Protein AF-A0A8T4HLU0-F1 (afdb_monomer_lite)

Foldseek 3Di:
DDDPPPPDDQAAEEEEPLQPDCLRVVVVVVVCVVVPHDPRSYYYDPHPVRNLVCVVVDVHHYDDDPVSCVVSVHDDDDDPVDPDRDRDDQFDDPDPCVSVVCCVPCVVVVCVVVVNPPPPDDPPPPPPDDD

Secondary structure (DSSP, 8-state):
---TT--SPPPPEEEPGGG-SHHHHHHHHHHHHHTT--GGGEEE-SSHHHHHHHHHHSS-EE---HHHHHHTT------TT-TT---------SSTTHHHHHHHHHHHHHHHHTTTTS-------------

Radius of gyration: 17.87 Å; chains: 1; bounding box: 39×43×54 Å

Sequence (131 aa):
RPRRTDQGPPRRVWLQPEDDVPHIRDRVTRLRDAVGLRPAQLSVATSLTQAAAEEYSSADLLLCSPLQAREVTLHWRPLGEIESLERTFGLLAAEEGDAERLGTRLGDDLAHCLGAGGEAGTARTAETENV

Structure (mmCIF, N/CA/C/O backbone):
data_AF-A0A8T4HLU0-F1
#
_entry.id   AF-A0A8T4HLU0-F1
#
loop_
_atom_site.group_PDB
_atom_site.id
_atom_site.type_symbol
_atom_site.label_atom_id
_atom_site.label_alt_id
_atom_site.label_comp_id
_atom_site.label_asym_id
_atom_site.label_entity_id
_atom_site.label_seq_id
_atom_site.pdbx_PDB_ins_code
_atom_site.Cartn_x
_atom_site.Cartn_y
_atom_site.Cartn_z
_atom_site.occupancy
_atom_site.B_iso_or_equiv
_atom_site.auth_seq_id
_atom_site.auth_comp_id
_atom_site.auth_asym_id
_atom_site.auth_atom_id
_atom_site.pdbx_PDB_model_num
ATOM 1 N N . ARG A 1 1 ? 4.247 -10.307 -18.893 1.00 51.12 1 ARG A N 1
ATOM 2 C CA . ARG A 1 1 ? 5.448 -10.538 -18.053 1.00 51.12 1 ARG A CA 1
ATOM 3 C C . ARG A 1 1 ? 6.545 -9.603 -18.537 1.00 51.12 1 ARG A C 1
ATOM 5 O O . ARG A 1 1 ? 6.804 -9.645 -19.737 1.00 51.12 1 ARG A O 1
ATOM 12 N N . PRO A 1 2 ? 7.186 -8.822 -17.656 1.00 49.88 2 PRO A N 1
ATOM 13 C CA . PRO A 1 2 ? 8.497 -8.256 -17.950 1.00 49.88 2 PRO A CA 1
ATOM 14 C C . PRO A 1 2 ? 9.427 -9.408 -18.342 1.00 49.88 2 PRO A C 1
ATOM 16 O O . PRO A 1 2 ? 9.422 -10.459 -17.694 1.00 49.88 2 PRO A O 1
ATOM 19 N N . ARG A 1 3 ? 10.154 -9.264 -19.446 1.00 53.38 3 ARG A N 1
ATOM 20 C CA . ARG A 1 3 ? 11.166 -10.239 -19.859 1.00 53.38 3 ARG A CA 1
ATOM 21 C C . ARG A 1 3 ? 12.530 -9.682 -19.488 1.00 53.38 3 ARG A C 1
ATOM 23 O O . ARG A 1 3 ? 12.739 -8.479 -19.525 1.00 53.38 3 ARG A O 1
ATOM 30 N N . ARG A 1 4 ? 13.496 -10.557 -19.212 1.00 56.47 4 ARG A N 1
ATOM 31 C CA . ARG A 1 4 ? 14.905 -10.159 -19.038 1.00 56.47 4 ARG A CA 1
ATOM 32 C C . ARG A 1 4 ? 15.454 -9.371 -20.246 1.00 56.47 4 ARG A C 1
ATOM 34 O O . ARG A 1 4 ? 16.459 -8.689 -20.122 1.00 56.47 4 ARG A O 1
ATOM 41 N N . THR A 1 5 ? 14.791 -9.480 -21.400 1.00 51.69 5 THR A N 1
ATOM 42 C CA . THR A 1 5 ? 15.116 -8.806 -22.662 1.00 51.69 5 THR A CA 1
ATOM 43 C C . THR A 1 5 ? 14.293 -7.539 -22.921 1.00 51.69 5 THR A C 1
ATOM 45 O O . THR A 1 5 ? 14.348 -7.023 -24.033 1.00 51.69 5 THR A O 1
ATOM 48 N N . ASP A 1 6 ? 13.471 -7.080 -21.972 1.00 62.56 6 ASP A N 1
ATOM 49 C CA . ASP A 1 6 ? 12.678 -5.857 -22.137 1.00 62.56 6 ASP A CA 1
ATOM 50 C C . ASP A 1 6 ? 13.648 -4.659 -22.093 1.00 62.56 6 ASP A C 1
ATOM 52 O O . ASP A 1 6 ? 14.238 -4.371 -21.056 1.00 62.56 6 ASP A O 1
ATOM 56 N N . GLN A 1 7 ? 13.875 -4.014 -23.243 1.00 60.31 7 GLN A N 1
ATOM 57 C CA . GLN A 1 7 ? 14.863 -2.931 -23.430 1.00 60.31 7 GLN A CA 1
ATOM 58 C C . GLN A 1 7 ? 14.357 -1.560 -22.934 1.00 60.31 7 GLN A C 1
ATOM 60 O O . GLN A 1 7 ? 14.977 -0.529 -23.192 1.00 60.31 7 GLN A O 1
ATOM 65 N N . GLY A 1 8 ? 13.198 -1.532 -22.273 1.00 65.88 8 GLY A N 1
ATOM 66 C CA . GLY A 1 8 ? 12.604 -0.314 -21.734 1.00 65.88 8 GLY A CA 1
ATOM 67 C C . GLY A 1 8 ? 13.313 0.181 -20.470 1.00 65.88 8 GLY A C 1
ATOM 68 O O . GLY A 1 8 ? 14.058 -0.571 -19.831 1.00 65.88 8 GLY A O 1
ATOM 69 N N . PRO A 1 9 ? 13.075 1.444 -20.071 1.00 69.00 9 PRO A N 1
ATOM 70 C CA . PRO A 1 9 ? 13.517 1.923 -18.773 1.00 69.00 9 PRO A CA 1
ATOM 71 C C . PRO A 1 9 ? 12.989 1.000 -17.660 1.00 69.00 9 PRO A C 1
ATOM 73 O O . PRO A 1 9 ? 11.917 0.403 -17.794 1.00 69.00 9 PRO A O 1
ATOM 76 N N . PRO A 1 10 ? 13.744 0.845 -16.562 1.00 80.44 10 PRO A N 1
ATOM 77 C CA . PRO A 1 10 ? 13.302 0.042 -15.431 1.00 80.44 10 PRO A CA 1
ATOM 78 C C . PRO A 1 10 ? 11.936 0.491 -14.928 1.00 80.44 10 PRO A C 1
ATOM 80 O O . PRO A 1 10 ? 11.779 1.637 -14.518 1.00 80.44 10 PRO A O 1
ATOM 83 N N . ARG A 1 11 ? 10.990 -0.445 -14.884 1.00 87.88 11 ARG A N 1
ATOM 84 C CA . ARG A 1 11 ? 9.686 -0.222 -14.261 1.00 87.88 11 ARG A CA 1
ATOM 85 C C . ARG A 1 11 ? 9.882 0.035 -12.770 1.00 87.88 11 ARG A C 1
ATOM 87 O O . ARG A 1 11 ? 10.654 -0.683 -12.113 1.00 87.88 11 ARG A O 1
ATOM 94 N N . ARG A 1 12 ? 9.199 1.047 -12.254 1.00 93.00 12 ARG A N 1
ATOM 95 C CA . ARG A 1 12 ? 9.104 1.341 -10.827 1.00 93.00 12 ARG A CA 1
ATOM 96 C C . ARG A 1 12 ? 7.870 0.664 -10.242 1.00 93.00 12 ARG A C 1
ATOM 98 O O . ARG A 1 12 ? 6.876 0.444 -10.924 1.00 93.00 12 ARG A O 1
ATOM 105 N N . VAL A 1 13 ? 7.962 0.314 -8.968 1.00 94.44 13 VAL A N 1
ATOM 106 C CA . VAL A 1 13 ? 6.853 -0.135 -8.137 1.00 94.44 13 VAL A CA 1
ATOM 107 C C . VAL A 1 13 ? 6.523 0.992 -7.166 1.00 94.44 13 VAL A C 1
ATOM 109 O O . VAL A 1 13 ? 7.371 1.412 -6.373 1.00 94.44 13 VAL A O 1
ATOM 112 N N . TRP A 1 14 ? 5.295 1.485 -7.247 1.00 96.38 14 TRP A N 1
ATOM 113 C CA . TRP A 1 14 ? 4.751 2.508 -6.374 1.00 96.38 14 TRP A CA 1
ATOM 114 C C . TRP A 1 14 ? 4.110 1.871 -5.142 1.00 96.38 14 TRP A C 1
ATOM 116 O O . TRP A 1 14 ? 3.263 0.985 -5.262 1.00 96.38 14 TRP A O 1
ATOM 126 N N . LEU A 1 15 ? 4.518 2.331 -3.963 1.00 95.75 15 LEU A N 1
ATOM 127 C CA . LEU A 1 15 ? 3.798 2.140 -2.708 1.00 95.75 15 LEU A CA 1
ATOM 128 C C . LEU A 1 15 ? 2.835 3.308 -2.522 1.00 95.75 15 LEU A C 1
ATOM 130 O O . LEU A 1 15 ? 3.157 4.447 -2.869 1.00 95.75 15 LEU A O 1
ATOM 134 N N . GLN A 1 16 ? 1.677 3.029 -1.942 1.00 93.50 16 GLN A N 1
ATOM 135 C CA . GLN A 1 16 ? 0.751 4.073 -1.523 1.00 93.50 16 GLN A CA 1
ATOM 136 C C . GLN A 1 16 ? 1.250 4.723 -0.221 1.00 93.50 16 GLN A C 1
ATOM 138 O O . GLN A 1 16 ? 2.005 4.080 0.516 1.00 93.50 16 GLN A O 1
ATOM 143 N N . PRO A 1 17 ? 0.832 5.960 0.103 1.00 93.19 17 PRO A N 1
ATOM 144 C CA . PRO A 1 17 ? 1.103 6.551 1.415 1.00 93.19 17 PRO A CA 1
ATOM 145 C C . PRO A 1 17 ? 0.689 5.639 2.578 1.00 93.19 17 PRO A C 1
ATOM 147 O O . PRO A 1 17 ? 1.398 5.534 3.573 1.00 93.19 17 PRO A O 1
ATOM 150 N N . GLU A 1 18 ? -0.429 4.929 2.435 1.00 90.94 18 GLU A N 1
ATOM 151 C CA . GLU A 1 18 ? -0.967 3.993 3.425 1.00 90.94 18 GLU A CA 1
ATOM 152 C C . GLU A 1 18 ? -0.050 2.776 3.650 1.00 90.94 18 GLU A C 1
ATOM 154 O O . GLU A 1 18 ? -0.080 2.163 4.716 1.00 90.94 18 GLU A O 1
ATOM 159 N N . ASP A 1 19 ? 0.784 2.435 2.662 1.00 93.06 19 ASP A N 1
ATOM 160 C CA . ASP A 1 19 ? 1.781 1.362 2.737 1.00 93.06 19 ASP A CA 1
ATOM 161 C C . ASP A 1 19 ? 3.129 1.832 3.300 1.00 93.06 19 ASP A C 1
ATOM 163 O O . ASP A 1 19 ? 4.024 1.008 3.514 1.00 93.06 19 ASP A O 1
ATOM 167 N N . ASP A 1 20 ? 3.300 3.132 3.564 1.00 94.06 20 ASP A N 1
ATOM 168 C CA . ASP A 1 20 ? 4.529 3.715 4.117 1.00 94.06 20 ASP A CA 1
ATOM 169 C C . ASP A 1 20 ? 4.659 3.476 5.634 1.00 94.06 20 ASP A C 1
ATOM 171 O O . ASP A 1 20 ? 5.050 4.332 6.429 1.00 94.06 20 ASP A O 1
ATOM 175 N N . VAL A 1 21 ? 4.324 2.258 6.047 1.00 93.94 21 VAL A N 1
ATOM 176 C CA . VAL A 1 21 ? 4.402 1.760 7.416 1.00 93.94 21 VAL A CA 1
ATOM 177 C C . VAL A 1 21 ? 5.453 0.652 7.495 1.00 93.94 21 VAL A C 1
ATOM 179 O O . VAL A 1 21 ? 5.559 -0.155 6.567 1.00 93.94 21 VAL A O 1
ATOM 182 N N . PRO A 1 22 ? 6.227 0.548 8.594 1.00 93.38 22 PRO A N 1
ATOM 183 C CA . PRO A 1 22 ? 7.382 -0.355 8.659 1.00 93.38 22 PRO A CA 1
ATOM 184 C C . PRO A 1 22 ? 7.072 -1.813 8.290 1.00 93.38 22 PRO A C 1
ATOM 186 O O . PRO A 1 22 ? 7.802 -2.436 7.522 1.00 93.38 22 PRO A O 1
ATOM 189 N N . HIS A 1 23 ? 5.947 -2.355 8.767 1.00 90.50 23 HIS A N 1
ATOM 190 C CA . HIS A 1 23 ? 5.589 -3.755 8.525 1.00 90.50 23 HIS A CA 1
ATOM 191 C C . HIS A 1 23 ? 5.312 -4.078 7.046 1.00 90.50 23 HIS A C 1
ATOM 193 O O . HIS A 1 23 ? 5.504 -5.225 6.649 1.00 90.50 23 HIS A O 1
ATOM 199 N N . ILE A 1 24 ? 4.920 -3.096 6.226 1.00 93.44 24 ILE A N 1
ATOM 200 C CA . ILE A 1 24 ? 4.761 -3.250 4.773 1.00 93.44 24 ILE A CA 1
ATOM 201 C C . ILE A 1 24 ? 6.044 -2.832 4.063 1.00 93.44 24 ILE A C 1
ATOM 203 O O . ILE A 1 24 ? 6.684 -3.648 3.390 1.00 93.44 24 ILE A O 1
ATOM 207 N N . ARG A 1 25 ? 6.454 -1.572 4.251 1.00 94.81 25 ARG A N 1
ATOM 208 C CA . ARG A 1 25 ? 7.584 -0.955 3.556 1.00 94.81 25 ARG A CA 1
ATOM 209 C C . ARG A 1 25 ? 8.854 -1.775 3.685 1.00 94.81 25 ARG A C 1
ATOM 211 O O . ARG A 1 25 ? 9.529 -2.000 2.682 1.00 94.81 25 ARG A O 1
ATOM 218 N N . ASP A 1 26 ? 9.181 -2.258 4.879 1.00 94.88 26 ASP A N 1
ATOM 219 C CA . ASP A 1 26 ? 10.452 -2.946 5.109 1.00 94.88 26 ASP A CA 1
ATOM 220 C C . ASP A 1 26 ? 10.434 -4.359 4.512 1.00 94.88 26 ASP A C 1
ATOM 222 O O . ASP A 1 26 ? 11.465 -4.872 4.076 1.00 94.88 26 ASP A O 1
ATOM 226 N N . ARG A 1 27 ? 9.265 -5.007 4.436 1.00 94.69 27 ARG A N 1
ATOM 227 C CA . ARG A 1 27 ? 9.113 -6.296 3.739 1.00 94.69 27 ARG A CA 1
ATOM 228 C C . ARG A 1 27 ? 9.293 -6.125 2.237 1.00 94.69 27 ARG A C 1
ATOM 230 O O . ARG A 1 27 ? 10.047 -6.877 1.627 1.00 94.69 27 ARG A O 1
ATOM 237 N N . VAL A 1 28 ? 8.657 -5.113 1.658 1.00 94.75 28 VAL A N 1
ATOM 238 C CA . VAL A 1 28 ? 8.734 -4.836 0.219 1.00 94.75 28 VAL A CA 1
ATOM 239 C C . VAL A 1 28 ? 10.133 -4.343 -0.177 1.00 94.75 28 VAL A C 1
ATOM 241 O O . VAL A 1 28 ? 10.673 -4.760 -1.199 1.00 94.75 28 VAL A O 1
ATOM 244 N N . THR A 1 29 ? 10.771 -3.536 0.672 1.00 95.62 29 THR A N 1
ATOM 245 C CA . THR A 1 29 ? 12.172 -3.100 0.533 1.00 95.62 29 THR A CA 1
ATOM 246 C C . THR A 1 29 ? 13.124 -4.295 0.550 1.00 95.62 29 THR A C 1
ATOM 248 O O . THR A 1 29 ? 13.966 -4.417 -0.337 1.00 95.62 29 THR A O 1
ATOM 251 N N . ARG A 1 30 ? 12.957 -5.224 1.502 1.00 94.81 30 ARG A N 1
ATOM 252 C CA . ARG A 1 30 ? 13.759 -6.455 1.549 1.00 94.81 30 ARG A CA 1
ATOM 253 C C . ARG A 1 30 ? 13.548 -7.331 0.320 1.00 94.81 30 ARG A C 1
ATOM 255 O O . ARG A 1 30 ? 14.523 -7.866 -0.200 1.00 94.81 30 ARG A O 1
ATOM 262 N N . LEU A 1 31 ? 12.311 -7.460 -0.166 1.00 94.06 31 LEU A N 1
ATOM 263 C CA . LEU A 1 31 ? 12.041 -8.203 -1.395 1.00 94.06 31 LEU A CA 1
ATOM 264 C C . LEU A 1 31 ? 12.745 -7.558 -2.593 1.00 94.06 31 LEU A C 1
ATOM 266 O O . LEU A 1 31 ? 13.427 -8.261 -3.332 1.00 94.06 31 LEU A O 1
ATOM 270 N N . ARG A 1 32 ? 12.619 -6.233 -2.763 1.00 94.00 32 ARG A N 1
ATOM 271 C CA . ARG A 1 32 ? 13.313 -5.467 -3.812 1.00 94.00 32 ARG A CA 1
ATOM 272 C C . ARG A 1 32 ? 14.807 -5.792 -3.832 1.00 94.00 32 ARG A C 1
ATOM 274 O O . ARG A 1 32 ? 15.346 -6.076 -4.901 1.00 94.00 32 ARG A O 1
ATOM 281 N N . ASP A 1 33 ? 15.448 -5.766 -2.667 1.00 94.94 33 ASP A N 1
ATOM 282 C CA . ASP A 1 33 ? 16.880 -6.049 -2.544 1.00 94.94 33 ASP A CA 1
ATOM 283 C C . ASP A 1 33 ? 17.196 -7.512 -2.885 1.00 94.94 33 ASP A C 1
ATOM 285 O O . ASP A 1 33 ? 18.131 -7.781 -3.638 1.00 94.94 33 ASP A O 1
ATOM 289 N N . ALA A 1 34 ? 16.375 -8.455 -2.412 1.00 93.25 34 ALA A N 1
ATOM 290 C CA . ALA A 1 34 ? 16.541 -9.883 -2.678 1.00 93.25 34 ALA A CA 1
ATOM 291 C C . ALA A 1 34 ? 16.404 -10.246 -4.169 1.00 93.25 34 ALA A C 1
ATOM 293 O O . ALA A 1 34 ? 17.082 -11.158 -4.640 1.00 93.25 34 ALA A O 1
ATOM 294 N N . VAL A 1 35 ? 15.565 -9.527 -4.925 1.00 90.50 35 VAL A N 1
ATOM 295 C CA . VAL A 1 35 ? 15.392 -9.736 -6.374 1.00 90.50 35 VAL A CA 1
ATOM 296 C C . VAL A 1 35 ? 16.323 -8.870 -7.238 1.00 90.50 35 VAL A C 1
ATOM 298 O O . VAL A 1 35 ? 16.237 -8.912 -8.466 1.00 90.50 35 VAL A O 1
ATOM 301 N N . GLY A 1 36 ? 17.220 -8.088 -6.625 1.00 90.69 36 GLY A N 1
ATOM 302 C CA . GLY A 1 36 ? 18.219 -7.275 -7.328 1.00 90.69 36 GLY A CA 1
ATOM 303 C C . GLY A 1 36 ? 17.664 -6.029 -8.028 1.00 90.69 36 GLY A C 1
ATOM 304 O O . GLY A 1 36 ? 18.274 -5.533 -8.978 1.00 90.69 36 GLY A O 1
ATOM 305 N N . LEU A 1 37 ? 16.509 -5.516 -7.592 1.00 90.75 37 LEU A N 1
ATOM 306 C CA . LEU A 1 37 ? 15.960 -4.257 -8.096 1.00 90.75 37 LEU A CA 1
ATOM 307 C C . LEU A 1 37 ? 16.719 -3.058 -7.509 1.00 90.75 37 LEU A C 1
ATOM 309 O O . LEU A 1 37 ? 17.177 -3.080 -6.369 1.00 90.75 37 LEU A O 1
ATOM 313 N N . ARG A 1 38 ? 16.832 -1.967 -8.278 1.00 92.25 38 ARG A N 1
ATOM 314 C CA . ARG A 1 38 ? 17.484 -0.738 -7.793 1.00 92.25 38 ARG A CA 1
ATOM 315 C C . ARG A 1 38 ? 16.626 -0.033 -6.737 1.00 92.25 38 ARG A C 1
ATOM 317 O O . ARG A 1 38 ? 15.404 -0.034 -6.879 1.00 92.25 38 ARG A O 1
ATOM 324 N N . PRO A 1 39 ? 17.228 0.702 -5.780 1.00 91.94 39 PRO A N 1
ATOM 325 C CA . PRO A 1 39 ? 16.476 1.500 -4.808 1.00 91.94 39 PRO A CA 1
ATOM 326 C C . PRO A 1 39 ? 15.433 2.426 -5.452 1.00 91.94 39 PRO A C 1
ATOM 328 O O . PRO A 1 39 ? 14.292 2.454 -5.014 1.00 91.94 39 PRO A O 1
ATOM 331 N N . ALA A 1 40 ? 15.781 3.095 -6.560 1.00 91.19 40 ALA A N 1
ATOM 332 C CA . ALA A 1 40 ? 14.888 4.007 -7.288 1.00 91.19 40 ALA A CA 1
ATOM 333 C C . ALA A 1 40 ? 13.704 3.328 -8.015 1.00 91.19 40 ALA A C 1
ATOM 335 O O . ALA A 1 40 ? 12.839 4.023 -8.552 1.00 91.19 40 ALA A O 1
ATOM 336 N N . GLN A 1 41 ? 13.676 1.990 -8.071 1.00 93.38 41 GLN A N 1
ATOM 337 C CA . GLN A 1 41 ? 12.560 1.208 -8.617 1.00 93.38 41 GLN A CA 1
ATOM 338 C C . GLN A 1 41 ? 11.499 0.886 -7.566 1.00 93.38 41 GLN A C 1
ATOM 340 O O . GLN A 1 41 ? 10.509 0.247 -7.898 1.00 93.38 41 GLN A O 1
ATOM 345 N N . LEU A 1 42 ? 11.685 1.326 -6.323 1.00 95.81 42 LEU A N 1
ATOM 346 C CA . LEU A 1 42 ? 10.663 1.290 -5.291 1.00 95.81 42 LEU A CA 1
ATOM 347 C C . LEU A 1 42 ? 10.474 2.705 -4.758 1.00 95.81 42 LEU A C 1
ATOM 349 O O . LEU A 1 42 ? 11.442 3.343 -4.346 1.00 95.81 42 LEU A O 1
ATOM 353 N N . SER A 1 43 ? 9.261 3.239 -4.809 1.00 95.88 43 SER A N 1
ATOM 354 C CA . SER A 1 43 ? 9.011 4.618 -4.379 1.00 95.88 43 SER A CA 1
ATOM 355 C C . SER A 1 43 ? 7.638 4.757 -3.754 1.00 95.88 43 SER A C 1
ATOM 357 O O . 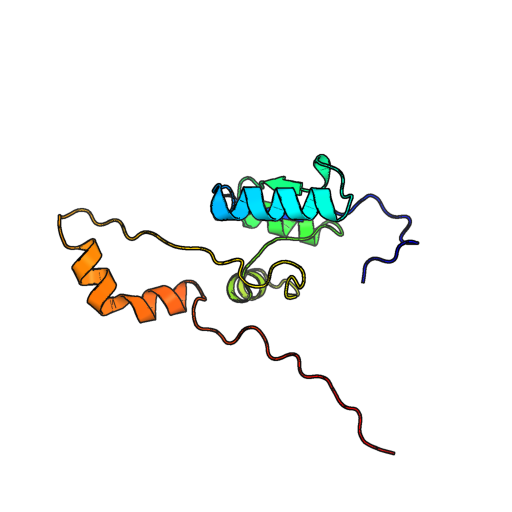SER A 1 43 ? 6.699 4.085 -4.161 1.00 95.88 43 SER A O 1
ATOM 359 N N . VAL A 1 44 ? 7.532 5.642 -2.770 1.00 97.00 44 VAL A N 1
ATOM 360 C CA . VAL A 1 44 ? 6.261 5.993 -2.139 1.00 97.00 44 VAL A CA 1
ATOM 361 C C . VAL A 1 44 ? 5.648 7.141 -2.935 1.00 97.00 44 VAL A C 1
ATOM 363 O O . VAL A 1 44 ? 6.307 8.154 -3.177 1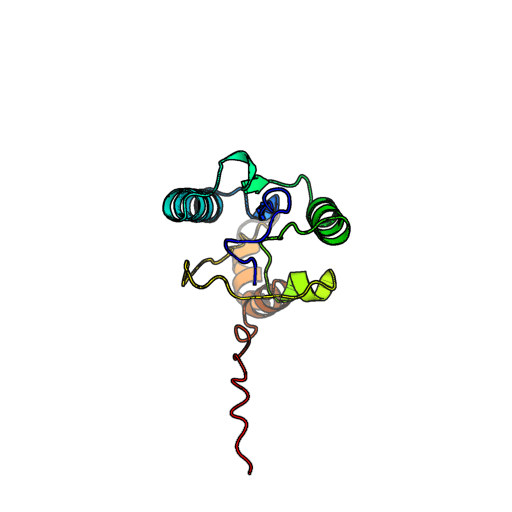.00 97.00 44 VAL A O 1
ATOM 366 N N . ALA A 1 45 ? 4.415 6.961 -3.395 1.00 96.00 45 ALA A N 1
ATOM 367 C CA . ALA A 1 45 ? 3.641 8.022 -4.021 1.00 96.00 45 ALA A CA 1
ATOM 368 C C . ALA A 1 45 ? 3.062 8.961 -2.955 1.00 96.00 45 ALA A C 1
ATOM 370 O O . ALA A 1 45 ? 2.879 8.572 -1.808 1.00 96.00 45 ALA A O 1
ATOM 371 N N . THR A 1 46 ? 2.720 10.192 -3.332 1.00 96.00 46 THR A N 1
ATOM 372 C CA . THR A 1 46 ? 2.062 11.150 -2.421 1.00 96.00 46 THR A CA 1
ATOM 373 C C . THR A 1 46 ? 0.569 10.875 -2.243 1.00 96.00 46 THR A C 1
ATOM 375 O O . THR A 1 46 ? -0.041 11.356 -1.293 1.00 96.00 46 THR A O 1
ATOM 378 N N . SER A 1 47 ? -0.029 10.109 -3.157 1.00 94.38 47 SER A N 1
ATOM 379 C CA . SER A 1 47 ? -1.420 9.657 -3.101 1.00 94.38 47 SER A CA 1
ATOM 380 C C . SER A 1 47 ? -1.629 8.439 -4.000 1.00 94.38 47 SER A C 1
ATOM 382 O O . SER A 1 47 ? -0.867 8.223 -4.949 1.00 94.38 47 SER A O 1
ATOM 384 N N . LEU A 1 48 ? -2.706 7.688 -3.754 1.00 91.81 48 LEU A N 1
ATOM 385 C CA . LEU A 1 48 ? -3.168 6.635 -4.662 1.00 91.81 48 LEU A CA 1
ATOM 386 C C . LEU A 1 48 ? -3.406 7.174 -6.083 1.00 91.81 48 LEU A C 1
ATOM 388 O O . LEU A 1 48 ? -2.971 6.560 -7.053 1.00 91.81 48 LEU A O 1
ATOM 392 N N . THR A 1 49 ? -4.032 8.347 -6.212 1.00 93.38 49 THR A N 1
ATOM 393 C CA . THR A 1 49 ? -4.309 8.974 -7.514 1.00 93.38 49 THR A CA 1
ATOM 394 C C . THR A 1 49 ? -3.032 9.267 -8.293 1.00 93.38 49 THR A C 1
ATOM 396 O O . THR A 1 49 ? -2.973 8.984 -9.487 1.00 93.38 49 THR A O 1
ATOM 399 N N . GLN A 1 50 ? -1.994 9.793 -7.630 1.00 93.88 50 GLN A N 1
ATOM 400 C CA . GLN A 1 50 ? -0.700 9.998 -8.281 1.00 93.88 50 GLN A CA 1
ATOM 401 C C . GLN A 1 50 ? -0.121 8.659 -8.754 1.00 93.88 50 GLN A C 1
ATOM 403 O O . GLN A 1 50 ? 0.288 8.550 -9.904 1.00 93.88 50 GLN A O 1
ATOM 408 N N . ALA A 1 51 ? -0.111 7.639 -7.893 1.00 93.06 51 ALA A N 1
ATOM 409 C CA . ALA A 1 51 ? 0.456 6.339 -8.239 1.00 93.06 51 ALA A CA 1
ATOM 410 C C . ALA A 1 51 ? -0.266 5.679 -9.427 1.00 93.06 51 ALA A C 1
ATOM 412 O O . ALA A 1 51 ? 0.376 5.118 -10.311 1.00 93.06 51 ALA A O 1
ATOM 413 N N . ALA A 1 52 ? -1.598 5.783 -9.469 1.00 93.12 52 ALA A N 1
ATOM 414 C CA . ALA A 1 52 ? -2.401 5.294 -10.583 1.00 93.12 52 ALA A CA 1
ATOM 415 C C . ALA A 1 52 ? -2.110 6.072 -11.878 1.00 93.12 52 ALA A C 1
ATOM 417 O O . ALA A 1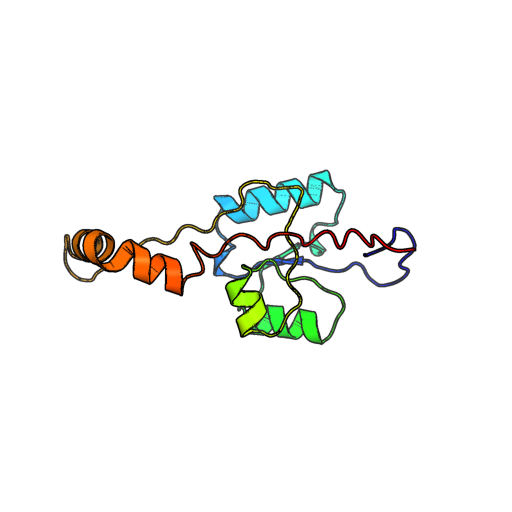 52 ? -1.965 5.464 -12.931 1.00 93.12 52 ALA A O 1
ATOM 418 N N . ALA A 1 53 ? -1.969 7.400 -11.819 1.00 92.88 53 ALA A N 1
ATOM 419 C CA . ALA A 1 53 ? -1.626 8.209 -12.991 1.00 92.88 53 ALA A CA 1
ATOM 420 C C . ALA A 1 53 ? -0.239 7.863 -13.572 1.00 92.88 53 ALA A C 1
ATOM 422 O O . ALA A 1 53 ? -0.068 7.837 -14.794 1.00 92.88 53 ALA A O 1
ATOM 423 N N . GLU A 1 54 ? 0.743 7.572 -12.715 1.00 91.69 54 GLU A N 1
ATOM 424 C CA . GLU A 1 54 ? 2.070 7.101 -13.136 1.00 91.69 54 GLU A CA 1
ATOM 425 C C . GLU A 1 54 ? 1.986 5.719 -13.803 1.00 91.69 54 GLU A C 1
ATOM 427 O O . GLU A 1 54 ? 2.622 5.507 -14.832 1.00 91.69 54 GLU A O 1
ATOM 432 N N . GLU A 1 55 ? 1.162 4.797 -13.292 1.00 91.00 55 GLU A N 1
ATOM 433 C CA . GLU A 1 55 ? 0.901 3.501 -13.945 1.00 91.00 55 GLU A CA 1
ATOM 434 C C . GLU A 1 55 ? 0.288 3.703 -15.337 1.00 91.00 55 GLU A C 1
ATOM 436 O O . GLU A 1 55 ? 0.827 3.203 -16.320 1.00 91.00 55 GLU A O 1
ATOM 441 N N . TYR A 1 56 ? -0.748 4.539 -15.440 1.00 91.06 56 TYR A N 1
ATOM 442 C CA . TYR A 1 56 ? -1.453 4.788 -16.697 1.00 91.06 56 TYR A CA 1
ATOM 443 C C . TYR A 1 56 ? -0.598 5.438 -17.783 1.00 91.06 56 TYR A C 1
ATOM 445 O O . TYR A 1 56 ? -0.833 5.235 -18.975 1.00 91.06 56 TYR A O 1
ATOM 453 N N . SER A 1 57 ? 0.354 6.276 -17.381 1.00 89.94 57 SER A N 1
ATOM 454 C CA . SER A 1 57 ? 1.220 7.013 -18.301 1.00 89.94 57 SER A CA 1
ATOM 455 C C . SER A 1 57 ? 2.524 6.281 -18.619 1.00 89.94 57 SER A C 1
ATOM 457 O O . SER A 1 57 ? 3.263 6.708 -19.511 1.00 89.94 57 SER A O 1
ATOM 459 N N . SER A 1 58 ? 2.813 5.176 -17.927 1.00 85.81 58 SER A N 1
ATOM 460 C CA . SER A 1 58 ? 4.072 4.450 -18.049 1.00 85.81 58 SER A CA 1
ATOM 461 C C . SER A 1 58 ? 3.868 2.928 -18.057 1.00 85.81 58 SER A C 1
ATOM 463 O O . SER A 1 58 ? 2.808 2.416 -18.395 1.00 85.81 58 SER A O 1
ATOM 465 N N . ALA A 1 59 ? 4.936 2.178 -17.781 1.00 85.06 59 ALA A N 1
ATOM 466 C CA . ALA A 1 59 ? 4.880 0.731 -17.581 1.00 85.06 59 ALA A CA 1
ATOM 467 C C . ALA A 1 59 ? 5.169 0.349 -16.119 1.00 85.06 59 ALA A C 1
ATOM 469 O O . ALA A 1 59 ? 5.536 -0.804 -15.853 1.00 85.06 59 ALA A O 1
ATOM 470 N N . ASP A 1 60 ? 5.067 1.323 -15.211 1.00 92.25 60 ASP A N 1
ATOM 471 C CA . ASP A 1 60 ? 5.232 1.152 -13.774 1.00 92.25 60 ASP A CA 1
ATOM 472 C C . ASP A 1 60 ? 4.137 0.254 -13.187 1.00 92.25 60 ASP A C 1
ATOM 474 O O . ASP A 1 60 ? 3.213 -0.183 -13.865 1.00 92.25 60 ASP A O 1
ATOM 478 N N . LEU A 1 61 ? 4.293 -0.104 -11.918 1.00 93.62 61 LEU A N 1
ATOM 479 C CA . LEU A 1 61 ? 3.383 -0.974 -11.187 1.00 93.62 61 LEU A CA 1
ATOM 480 C C . LEU A 1 61 ? 2.964 -0.291 -9.891 1.00 93.62 61 LEU A C 1
ATOM 482 O O . LEU A 1 61 ? 3.743 0.449 -9.297 1.00 93.62 61 LEU A O 1
ATOM 486 N N . LEU A 1 62 ? 1.765 -0.603 -9.411 1.00 94.75 62 LEU A N 1
ATOM 487 C CA . LEU A 1 62 ? 1.243 -0.133 -8.133 1.00 94.75 62 LEU A CA 1
ATOM 488 C C . LEU A 1 62 ? 1.026 -1.316 -7.186 1.00 94.75 62 LEU A C 1
ATOM 490 O O . LEU A 1 62 ? 0.294 -2.253 -7.510 1.00 94.75 62 LEU A O 1
ATOM 494 N N . LEU A 1 63 ? 1.618 -1.251 -5.992 1.00 93.94 63 LEU A N 1
ATOM 495 C CA . LEU A 1 63 ? 1.258 -2.136 -4.892 1.00 93.94 63 LEU A CA 1
ATOM 496 C C . LEU A 1 63 ? -0.135 -1.741 -4.380 1.00 93.94 63 LEU A C 1
ATOM 498 O O . LEU A 1 63 ? -0.315 -0.690 -3.768 1.00 93.94 63 LEU A O 1
ATOM 502 N N . CYS A 1 64 ? -1.142 -2.564 -4.669 1.00 91.69 64 CYS A N 1
ATOM 503 C CA . CYS A 1 64 ? -2.524 -2.313 -4.267 1.00 91.69 64 CYS A CA 1
ATOM 504 C C . CYS A 1 64 ? -3.294 -3.602 -3.972 1.00 91.69 64 CYS A C 1
ATOM 506 O O . CYS A 1 64 ? -2.933 -4.696 -4.423 1.00 91.69 64 CYS A O 1
ATOM 508 N N . SER A 1 65 ? -4.378 -3.459 -3.208 1.00 89.88 65 SER A N 1
ATOM 509 C CA . SER A 1 65 ? -5.319 -4.553 -2.983 1.00 89.88 65 SER A CA 1
ATOM 510 C C . SER A 1 65 ? -6.140 -4.840 -4.254 1.00 89.88 65 SER A C 1
ATOM 512 O O . SER A 1 65 ? -6.268 -3.968 -5.122 1.00 89.88 65 SER A O 1
ATOM 514 N N . PRO A 1 66 ? -6.747 -6.037 -4.378 1.00 89.88 66 PRO A N 1
ATOM 515 C CA . PRO A 1 66 ? -7.661 -6.335 -5.480 1.00 89.88 66 PRO A CA 1
ATOM 516 C C . PRO A 1 66 ? -8.828 -5.345 -5.579 1.00 89.88 66 PRO A C 1
ATOM 518 O O . PRO A 1 66 ? -9.238 -4.993 -6.682 1.00 89.88 66 PRO A O 1
ATOM 521 N N . LEU A 1 67 ? -9.359 -4.896 -4.434 1.00 90.50 67 LEU A N 1
ATOM 522 C CA . LEU A 1 67 ? -10.444 -3.916 -4.383 1.00 90.50 67 LEU A CA 1
ATOM 523 C C . LEU A 1 67 ? -10.003 -2.587 -5.005 1.00 90.50 67 LEU A C 1
ATOM 525 O O . LEU A 1 67 ? -10.639 -2.119 -5.944 1.00 90.50 67 LEU A O 1
ATOM 529 N N . GLN A 1 68 ? -8.868 -2.048 -4.560 1.00 91.12 68 GLN A N 1
ATOM 530 C CA . GLN A 1 68 ? -8.337 -0.786 -5.075 1.00 91.12 68 GLN A CA 1
ATOM 531 C C . GLN A 1 68 ? -8.050 -0.855 -6.574 1.00 91.12 68 GLN A C 1
ATOM 533 O O . GLN A 1 68 ? -8.415 0.052 -7.313 1.00 91.12 68 GLN A O 1
ATOM 538 N N . ALA A 1 69 ? -7.451 -1.948 -7.055 1.00 92.81 69 ALA A N 1
ATOM 539 C CA . ALA A 1 69 ? -7.217 -2.125 -8.484 1.00 92.81 69 ALA A CA 1
ATOM 540 C C . ALA A 1 69 ? -8.520 -2.048 -9.296 1.00 92.81 69 ALA A C 1
ATOM 542 O O . ALA A 1 69 ? -8.529 -1.467 -10.376 1.00 92.81 69 ALA A O 1
ATOM 543 N N . ARG A 1 70 ? -9.637 -2.576 -8.776 1.00 92.44 70 ARG A N 1
ATOM 544 C CA . ARG A 1 70 ? -10.951 -2.448 -9.428 1.00 92.44 70 ARG A CA 1
ATOM 545 C C . ARG A 1 70 ? -11.461 -1.008 -9.413 1.00 92.44 70 ARG A C 1
ATOM 547 O O . ARG A 1 70 ? -11.973 -0.561 -10.433 1.00 92.44 70 ARG A O 1
ATOM 554 N N . GLU A 1 71 ? -11.306 -0.294 -8.300 1.00 91.62 71 GLU A N 1
ATOM 555 C CA . GLU A 1 71 ? -11.720 1.112 -8.168 1.00 91.62 71 GLU A CA 1
ATOM 556 C C . GLU A 1 71 ? -10.983 2.021 -9.152 1.00 91.62 71 GLU A C 1
ATOM 558 O O . GLU A 1 71 ? -11.590 2.888 -9.777 1.00 91.62 71 GLU A O 1
ATOM 563 N N . VAL A 1 72 ? -9.685 1.781 -9.340 1.00 90.50 72 VAL A N 1
ATOM 564 C CA . VAL A 1 72 ? -8.858 2.545 -10.274 1.00 90.50 72 VAL A CA 1
ATOM 565 C C . VAL A 1 72 ? -8.695 1.863 -11.629 1.00 90.50 72 VAL A C 1
ATOM 567 O O . VAL A 1 72 ? -7.812 2.265 -12.360 1.00 90.50 72 VAL A O 1
ATOM 570 N N . THR A 1 73 ? -9.518 0.870 -11.993 1.00 91.50 73 THR A N 1
ATOM 571 C CA . THR A 1 73 ? -9.519 0.176 -13.309 1.00 91.50 73 THR A CA 1
ATOM 572 C C . THR A 1 73 ? -8.149 -0.374 -13.760 1.00 91.50 73 THR A C 1
ATOM 574 O O . THR A 1 73 ? -7.816 -0.404 -14.942 1.00 91.50 73 THR A O 1
ATOM 577 N N . LEU A 1 74 ? -7.351 -0.868 -12.815 1.00 90.94 74 LEU A N 1
ATOM 578 C CA . LEU A 1 74 ? -6.062 -1.508 -13.069 1.00 90.94 74 LEU A CA 1
ATOM 579 C C . LEU A 1 74 ? -6.175 -3.030 -13.144 1.00 90.94 74 LEU A C 1
ATOM 581 O O . LEU A 1 74 ? -7.010 -3.672 -12.499 1.00 90.94 74 LEU A O 1
ATOM 585 N N . HIS A 1 75 ? -5.264 -3.641 -13.899 1.00 90.94 75 HIS A N 1
ATOM 586 C CA . HIS A 1 75 ? -5.155 -5.091 -13.942 1.00 90.94 75 HIS A CA 1
ATOM 587 C C . HIS A 1 75 ? -4.430 -5.622 -12.689 1.00 90.94 75 HIS A C 1
ATOM 589 O O . HIS A 1 75 ? -3.200 -5.632 -12.627 1.00 90.94 75 HIS A O 1
ATOM 595 N N . TRP A 1 76 ? -5.165 -6.216 -11.745 1.00 92.12 76 TRP A N 1
ATOM 596 C CA . TRP A 1 76 ? -4.574 -6.801 -10.533 1.00 92.12 76 TRP A CA 1
ATOM 597 C C . TRP A 1 76 ? -3.822 -8.125 -10.764 1.00 92.12 76 TRP A C 1
ATOM 599 O O . TRP A 1 76 ? -4.224 -8.961 -11.581 1.00 92.12 76 TRP A O 1
ATOM 609 N N . ARG A 1 77 ? -2.735 -8.348 -10.016 1.00 89.44 77 ARG A N 1
ATOM 610 C CA . ARG A 1 77 ? -1.987 -9.615 -9.957 1.00 89.44 77 ARG A CA 1
ATOM 611 C C . ARG A 1 77 ? -1.493 -9.870 -8.523 1.00 89.44 77 ARG A C 1
ATOM 613 O O . ARG A 1 77 ? -1.055 -8.915 -7.885 1.00 89.44 77 ARG A O 1
ATOM 620 N N . PRO A 1 78 ? -1.494 -11.127 -8.040 1.00 87.44 78 PRO A N 1
ATOM 621 C CA . PRO A 1 78 ? -0.912 -11.461 -6.742 1.00 87.44 78 PRO A CA 1
ATOM 622 C C . PRO A 1 78 ? 0.617 -11.318 -6.758 1.00 87.44 78 PRO A C 1
ATOM 624 O O . PRO A 1 78 ? 1.259 -11.593 -7.776 1.00 87.44 78 PRO A O 1
ATOM 627 N N . LEU A 1 79 ? 1.193 -10.932 -5.616 1.00 85.25 79 LEU A N 1
ATOM 628 C CA . LEU A 1 79 ? 2.637 -10.946 -5.373 1.00 85.25 79 LEU A CA 1
ATOM 629 C C . LEU A 1 79 ? 3.026 -12.325 -4.825 1.00 85.25 79 LEU A C 1
ATOM 631 O O . LEU A 1 79 ? 2.618 -12.682 -3.725 1.00 85.25 79 LEU A O 1
ATOM 635 N N . GLY A 1 80 ? 3.768 -13.118 -5.599 1.00 83.31 80 GLY A N 1
ATOM 636 C CA . GLY A 1 80 ? 4.041 -14.520 -5.257 1.00 83.31 80 GLY A CA 1
ATOM 637 C C . GLY A 1 80 ? 5.134 -14.704 -4.204 1.00 83.31 80 GLY A C 1
ATOM 638 O O . GLY A 1 80 ? 5.198 -15.735 -3.549 1.00 83.31 80 GLY A O 1
ATOM 639 N N . GLU A 1 81 ? 6.002 -13.711 -4.039 1.00 84.44 81 GLU A N 1
ATOM 640 C CA . GLU A 1 81 ? 7.189 -13.785 -3.191 1.00 84.44 81 GLU A CA 1
ATOM 641 C C . GLU A 1 81 ? 6.912 -13.407 -1.726 1.00 84.44 81 GLU A C 1
ATOM 643 O O . GLU A 1 81 ? 7.775 -13.591 -0.867 1.00 84.44 81 GLU A O 1
ATOM 648 N N . ILE A 1 82 ? 5.726 -12.861 -1.426 1.00 84.19 82 ILE A N 1
ATOM 649 C CA . ILE A 1 82 ? 5.302 -12.500 -0.068 1.00 84.19 82 ILE A CA 1
ATOM 650 C C . ILE A 1 82 ? 3.914 -13.084 0.182 1.00 84.19 82 ILE A C 1
ATOM 652 O O . ILE A 1 82 ? 2.906 -12.482 -0.172 1.00 84.19 82 ILE A O 1
ATOM 656 N N . GLU A 1 83 ? 3.873 -14.240 0.840 1.00 75.38 83 GLU A N 1
ATOM 657 C CA . GLU A 1 83 ? 2.638 -15.013 1.043 1.00 75.38 83 GLU A CA 1
ATOM 658 C C . GLU A 1 83 ? 1.610 -14.337 1.973 1.00 75.38 83 GLU A C 1
ATOM 660 O O . GLU A 1 83 ? 0.444 -14.709 1.959 1.00 75.38 83 GLU A O 1
ATOM 665 N N . SER A 1 84 ? 2.006 -13.334 2.768 1.00 79.94 84 SER A N 1
ATOM 666 C CA . SER A 1 84 ? 1.146 -12.723 3.800 1.00 79.94 84 SER A CA 1
ATOM 667 C C . SER A 1 84 ? 1.335 -11.212 3.949 1.00 79.94 84 SER A C 1
ATOM 669 O O . SER A 1 84 ? 1.581 -10.702 5.046 1.00 79.94 84 SER A O 1
ATOM 671 N N . LEU A 1 85 ? 1.328 -10.466 2.842 1.00 87.94 85 LEU A N 1
ATOM 672 C CA . LEU A 1 85 ? 1.354 -9.004 2.923 1.00 87.94 85 LEU A CA 1
ATOM 673 C C . LEU A 1 85 ? -0.057 -8.467 3.189 1.00 87.94 85 LEU A C 1
ATOM 675 O O . LEU A 1 85 ? -0.875 -8.380 2.280 1.00 87.94 85 LEU A O 1
ATOM 679 N N . GLU A 1 86 ? -0.321 -8.098 4.438 1.00 87.38 86 GLU A N 1
ATOM 680 C CA . GLU A 1 86 ? -1.634 -7.645 4.893 1.00 87.38 86 GLU A CA 1
ATOM 681 C C . GLU A 1 86 ? -1.557 -6.211 5.408 1.00 87.38 86 GLU A C 1
ATOM 683 O O . GLU A 1 86 ? -0.707 -5.897 6.244 1.00 87.38 86 GLU A O 1
ATOM 688 N N . ARG A 1 87 ? -2.472 -5.351 4.948 1.00 86.81 87 ARG A N 1
ATOM 689 C CA . ARG A 1 87 ? -2.708 -4.057 5.594 1.00 86.81 87 ARG A CA 1
ATOM 690 C C . ARG A 1 87 ? -3.592 -4.254 6.809 1.00 86.81 87 ARG A C 1
ATOM 692 O O . ARG A 1 87 ? -4.673 -4.825 6.701 1.00 86.81 87 ARG A O 1
ATOM 699 N N . THR A 1 88 ? -3.154 -3.713 7.937 1.00 86.88 88 THR A N 1
ATOM 700 C CA . THR A 1 88 ? -3.978 -3.615 9.143 1.00 86.88 88 THR A CA 1
ATOM 701 C C . THR A 1 88 ? -4.473 -2.187 9.311 1.00 86.88 88 THR A C 1
ATOM 703 O O . THR A 1 88 ? -3.728 -1.236 9.077 1.00 86.88 88 THR A O 1
ATOM 706 N N . PHE A 1 89 ? -5.718 -2.044 9.755 1.00 86.50 89 PHE A N 1
ATOM 707 C CA . PHE A 1 89 ? -6.338 -0.754 10.027 1.00 86.50 89 PHE A CA 1
ATOM 708 C C . PHE A 1 89 ? -6.636 -0.632 11.519 1.00 86.50 89 PHE A C 1
ATOM 710 O O . PHE A 1 89 ? -7.192 -1.543 12.128 1.00 86.50 89 PHE A O 1
ATOM 717 N N . GLY A 1 90 ? -6.247 0.498 12.108 1.00 88.44 90 GLY A N 1
ATOM 718 C CA . GLY A 1 90 ? -6.637 0.862 13.466 1.00 88.44 90 GLY A CA 1
ATOM 719 C C . GLY A 1 90 ? -7.923 1.681 13.443 1.00 88.44 90 GLY A C 1
ATOM 720 O O . GLY A 1 90 ? -8.051 2.599 12.634 1.00 88.44 90 GLY A O 1
ATOM 721 N N . LEU A 1 91 ? -8.860 1.372 14.338 1.00 90.94 91 LEU A N 1
ATOM 722 C CA . LEU A 1 91 ? -10.054 2.188 14.546 1.00 90.94 91 LEU A CA 1
ATOM 723 C C . LEU A 1 91 ? -9.784 3.238 15.620 1.00 90.94 91 LEU A C 1
ATOM 725 O O . LEU A 1 91 ? -9.383 2.912 16.735 1.00 90.94 91 LEU A O 1
ATOM 729 N N . LEU A 1 92 ? -10.028 4.499 15.272 1.00 92.69 92 LEU A N 1
ATOM 730 C CA . LEU A 1 92 ? -9.971 5.632 16.187 1.00 92.69 92 LEU A CA 1
ATOM 731 C C . LEU A 1 92 ? -11.379 6.206 16.333 1.00 92.69 92 LEU A C 1
ATOM 733 O O . LEU A 1 92 ? -12.062 6.444 15.338 1.00 92.69 92 LEU A O 1
ATOM 737 N N . ALA A 1 93 ? -11.801 6.427 17.574 1.00 92.50 93 ALA A N 1
ATOM 738 C CA . ALA A 1 93 ? -13.082 7.034 17.909 1.00 92.50 93 ALA A CA 1
ATOM 739 C C . ALA A 1 93 ? -12.863 8.218 18.856 1.00 92.50 93 ALA A C 1
ATOM 741 O O . ALA A 1 93 ? -11.845 8.282 19.544 1.00 92.50 93 ALA A O 1
ATOM 742 N N . ALA A 1 94 ? -13.807 9.162 18.860 1.00 92.38 94 ALA A N 1
ATOM 743 C CA . ALA A 1 94 ? -13.718 10.369 19.681 1.00 92.38 94 ALA A CA 1
ATOM 744 C C . ALA A 1 94 ? -13.850 10.071 21.183 1.00 92.38 94 ALA A C 1
ATOM 746 O O . ALA A 1 94 ? -13.163 10.692 21.988 1.00 92.38 94 ALA A O 1
ATOM 747 N N . GLU A 1 95 ? -14.710 9.115 21.537 1.00 94.50 95 GLU A N 1
ATOM 748 C CA . GLU A 1 95 ? -14.995 8.726 22.917 1.00 94.50 95 GLU A CA 1
ATOM 749 C C . GLU A 1 95 ? -14.313 7.403 23.280 1.00 94.50 95 GLU A C 1
ATOM 751 O O . GLU A 1 95 ? -14.150 6.493 22.456 1.00 94.50 95 GLU A O 1
ATOM 756 N N . GLU A 1 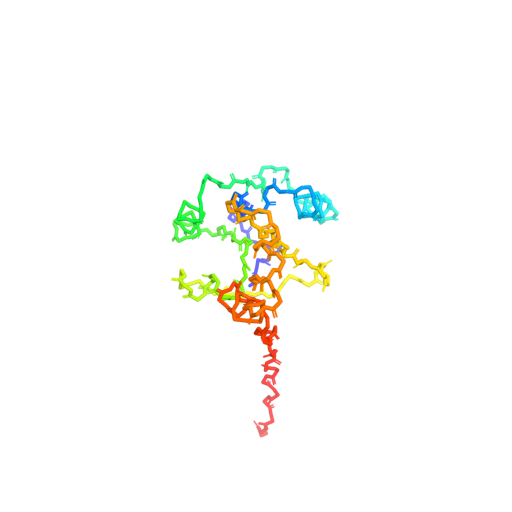96 ? -13.934 7.276 24.549 1.00 90.69 96 GLU A N 1
ATOM 757 C CA . GLU A 1 96 ? -13.300 6.067 25.065 1.00 90.69 96 GLU A CA 1
ATOM 758 C C . GLU A 1 96 ? -14.247 4.853 24.979 1.00 90.69 96 GLU A C 1
ATOM 760 O O . GLU A 1 96 ? -15.429 4.902 25.330 1.00 90.69 96 GLU A O 1
ATOM 765 N N . GLY A 1 97 ? -13.720 3.730 24.488 1.00 91.19 97 GLY A N 1
ATOM 766 C CA . GLY A 1 97 ? -14.470 2.482 24.309 1.00 91.19 97 GLY A CA 1
ATOM 767 C C . GLY A 1 97 ? -15.363 2.434 23.064 1.00 91.19 97 GLY A C 1
ATOM 768 O O . GLY A 1 97 ? -15.864 1.361 22.724 1.00 91.19 97 GLY A O 1
ATOM 769 N N . ASP A 1 98 ? -15.542 3.539 22.335 1.00 94.44 98 ASP A N 1
ATOM 770 C CA . ASP A 1 98 ? -16.358 3.527 21.116 1.00 94.44 98 ASP A CA 1
ATOM 771 C C . ASP A 1 98 ? -15.674 2.808 19.958 1.00 94.44 98 ASP A C 1
ATOM 773 O O . ASP A 1 98 ? -16.342 2.086 19.224 1.00 94.44 98 ASP A O 1
ATOM 777 N N . ALA A 1 99 ? -14.349 2.912 19.831 1.00 94.56 99 ALA A N 1
ATOM 778 C CA . ALA A 1 99 ? -13.603 2.160 18.823 1.00 94.56 99 ALA A CA 1
ATOM 779 C C . ALA A 1 99 ? -13.786 0.642 19.001 1.00 94.56 99 ALA A C 1
ATOM 781 O O . ALA A 1 99 ? -14.008 -0.073 18.026 1.00 94.56 99 ALA A O 1
ATOM 782 N N . GLU A 1 100 ? -13.771 0.157 20.246 1.00 94.75 100 GLU A N 1
ATOM 783 C CA . GLU A 1 100 ? -13.998 -1.255 20.570 1.00 94.75 100 GLU A CA 1
ATOM 784 C C . GLU A 1 100 ? -15.451 -1.671 20.303 1.00 94.75 100 GLU A C 1
ATOM 786 O O . GLU A 1 100 ? -15.701 -2.694 19.661 1.00 94.75 100 GLU A O 1
ATOM 791 N N . ARG A 1 101 ? -16.426 -0.855 20.731 1.00 95.00 101 ARG A N 1
ATOM 792 C CA . ARG A 1 101 ? -17.853 -1.101 20.466 1.00 95.00 101 ARG A CA 1
ATOM 793 C C . ARG A 1 101 ? -18.163 -1.132 18.970 1.00 95.00 101 ARG A C 1
ATOM 795 O O . ARG A 1 101 ? -18.904 -2.009 18.526 1.00 95.00 101 ARG A O 1
ATOM 802 N N . LEU A 1 102 ? -17.617 -0.189 18.202 1.00 93.88 102 LEU A N 1
ATOM 803 C CA . LEU A 1 102 ? -17.776 -0.120 16.750 1.00 93.88 102 LEU A CA 1
ATOM 804 C C . LEU A 1 102 ? -17.068 -1.287 16.069 1.00 93.88 102 LEU A C 1
ATOM 806 O O . LEU A 1 102 ? -17.690 -1.945 15.244 1.00 93.88 102 LEU A O 1
ATOM 810 N N . GLY A 1 103 ? -15.831 -1.604 16.455 1.00 93.56 103 GLY A N 1
ATOM 811 C CA . GLY A 1 103 ? -15.101 -2.757 15.925 1.00 93.56 103 GLY A CA 1
ATOM 812 C C . GLY A 1 103 ? -15.831 -4.077 16.177 1.00 93.56 103 GLY A C 1
ATOM 813 O O . GLY A 1 103 ? -15.940 -4.899 15.277 1.00 93.56 103 GLY A O 1
ATOM 814 N N . THR A 1 104 ? -16.425 -4.247 17.361 1.00 95.25 104 THR A N 1
ATOM 815 C CA . THR A 1 104 ? -17.213 -5.445 17.699 1.00 95.25 104 THR A CA 1
ATOM 816 C C . THR A 1 104 ? -18.487 -5.560 16.859 1.00 95.25 104 THR A C 1
ATOM 818 O O . THR A 1 104 ? -18.901 -6.662 16.516 1.00 95.25 104 THR A O 1
ATOM 821 N N . ARG A 1 105 ? -19.146 -4.436 16.548 1.00 95.31 105 ARG A N 1
ATOM 822 C CA . ARG A 1 105 ? -20.444 -4.429 15.850 1.00 95.31 105 ARG A CA 1
ATOM 823 C C . ARG A 1 105 ? -20.332 -4.383 14.331 1.00 95.31 105 ARG A C 1
ATOM 825 O O . ARG A 1 105 ? -21.185 -4.946 13.663 1.00 95.31 105 ARG A O 1
ATOM 832 N N . LEU A 1 106 ? -19.339 -3.665 13.815 1.00 93.94 106 LEU A N 1
ATOM 833 C CA . LEU A 1 106 ? -19.185 -3.323 12.399 1.00 93.94 106 LEU A CA 1
ATOM 834 C C . LEU A 1 106 ? -17.872 -3.849 11.813 1.00 93.94 106 LEU A C 1
ATOM 836 O O . LEU A 1 106 ? -17.553 -3.516 10.680 1.00 93.94 106 LEU A O 1
ATOM 840 N N . GLY A 1 107 ? -17.081 -4.618 12.568 1.00 91.50 107 GLY A N 1
ATOM 841 C CA . GLY A 1 107 ? -15.754 -5.068 12.143 1.00 91.50 107 GLY A CA 1
ATOM 842 C C . GLY A 1 107 ? -15.764 -5.770 10.788 1.00 91.50 107 GLY A C 1
ATOM 843 O O . GLY A 1 107 ? -14.969 -5.414 9.923 1.00 91.50 107 GLY A O 1
ATOM 844 N N . ASP A 1 108 ? -16.708 -6.688 10.576 1.00 91.31 108 ASP A N 1
ATOM 845 C CA . ASP A 1 108 ? -16.838 -7.425 9.315 1.00 91.31 108 ASP A CA 1
ATOM 846 C C . ASP A 1 108 ? -17.275 -6.518 8.155 1.00 91.31 108 ASP A C 1
ATOM 848 O O . ASP A 1 108 ? -16.727 -6.612 7.056 1.00 91.31 108 ASP A O 1
ATOM 852 N N . ASP A 1 109 ? -18.199 -5.584 8.398 1.00 93.31 109 ASP A N 1
ATOM 853 C CA . ASP A 1 109 ? -18.644 -4.617 7.388 1.00 93.31 109 ASP A CA 1
ATOM 854 C C . ASP A 1 109 ? -17.511 -3.650 7.010 1.00 93.31 109 ASP A C 1
ATOM 856 O O . ASP A 1 109 ? -17.299 -3.350 5.833 1.00 93.31 109 ASP A O 1
ATOM 860 N N . LEU A 1 110 ? -16.740 -3.190 8.000 1.00 91.25 110 LEU A N 1
ATOM 861 C CA . LEU A 1 110 ? -15.566 -2.343 7.800 1.00 91.25 110 LEU A CA 1
ATOM 862 C C . LEU A 1 110 ? -14.478 -3.101 7.039 1.00 91.25 110 LEU A C 1
ATOM 864 O O . LEU A 1 110 ? -13.922 -2.565 6.083 1.00 91.25 110 LEU A O 1
ATOM 868 N N . ALA A 1 111 ? -14.208 -4.354 7.412 1.00 89.44 111 ALA A N 1
ATOM 869 C CA . ALA A 1 111 ? -13.276 -5.223 6.706 1.00 89.44 111 ALA A CA 1
ATOM 870 C C . ALA A 1 111 ? -13.698 -5.394 5.241 1.00 89.44 111 ALA A C 1
ATOM 872 O O . ALA A 1 111 ? -12.887 -5.154 4.345 1.00 89.44 111 ALA A O 1
ATOM 873 N N . HIS A 1 112 ? -14.976 -5.688 4.988 1.00 88.75 112 HIS A N 1
ATOM 874 C CA . HIS A 1 112 ? -15.524 -5.801 3.640 1.00 88.75 112 HIS A CA 1
ATOM 875 C C . HIS A 1 112 ? -15.336 -4.512 2.827 1.00 88.75 112 HIS A C 1
ATOM 877 O O . HIS A 1 112 ? -14.840 -4.566 1.700 1.00 88.75 112 HIS A O 1
ATOM 883 N N . CYS A 1 113 ? -15.661 -3.351 3.409 1.00 89.56 113 CYS A N 1
ATOM 884 C CA . CYS A 1 113 ? -15.462 -2.045 2.771 1.00 89.56 113 CYS A CA 1
ATOM 885 C C . CYS A 1 113 ? -13.987 -1.765 2.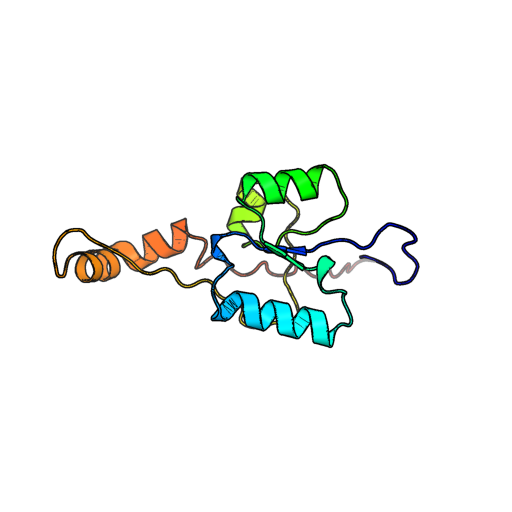449 1.00 89.56 113 CYS A C 1
ATOM 887 O O . CYS A 1 113 ? -13.683 -1.138 1.441 1.00 89.56 113 CYS A O 1
ATOM 889 N N . LEU A 1 114 ? -13.068 -2.250 3.285 1.00 89.12 114 LEU A N 1
ATOM 890 C CA . LEU A 1 114 ? -11.620 -2.130 3.089 1.00 89.12 114 LEU A CA 1
ATOM 891 C C . LEU A 1 114 ? -11.052 -3.216 2.155 1.00 89.12 114 LEU A C 1
ATOM 893 O O . LEU A 1 114 ? -9.852 -3.232 1.867 1.00 89.12 114 LEU A O 1
ATOM 897 N N . GLY A 1 115 ? -11.899 -4.123 1.660 1.00 87.56 115 GLY A N 1
ATOM 898 C CA . GLY A 1 115 ? -11.518 -5.224 0.779 1.00 87.56 115 GLY A CA 1
ATOM 899 C C . GLY A 1 115 ? -10.870 -6.410 1.495 1.00 87.56 115 GLY A C 1
ATOM 900 O O . GLY A 1 115 ? -10.358 -7.309 0.827 1.00 87.56 115 GLY A O 1
ATOM 901 N N . ALA A 1 116 ? -10.893 -6.435 2.829 1.00 84.06 116 ALA A N 1
ATOM 902 C CA . ALA A 1 116 ? -10.538 -7.597 3.630 1.00 84.06 116 ALA A CA 1
ATOM 903 C C . ALA A 1 116 ? -11.733 -8.568 3.646 1.00 84.06 116 ALA A C 1
ATOM 905 O O . ALA A 1 116 ? -12.821 -8.225 4.096 1.00 84.06 116 ALA A O 1
ATOM 906 N N . GLY A 1 117 ? -11.550 -9.773 3.096 1.00 66.50 117 GLY A N 1
ATOM 907 C CA . GLY A 1 117 ? -12.608 -10.792 2.998 1.00 66.50 117 GLY A CA 1
ATOM 908 C C . GLY A 1 117 ? -13.069 -11.130 1.575 1.00 66.50 117 GLY A C 1
ATOM 909 O O . GLY A 1 117 ? -13.933 -11.984 1.403 1.00 66.50 117 GLY A O 1
ATOM 910 N N . GLY A 1 118 ? -12.488 -10.512 0.540 1.00 59.44 118 GLY A N 1
ATOM 911 C CA . GLY A 1 118 ? -12.614 -11.013 -0.831 1.00 59.44 118 GLY A CA 1
ATOM 912 C C . GLY A 1 118 ? -11.633 -12.161 -1.065 1.00 59.44 118 GLY A C 1
ATOM 913 O O . GLY A 1 118 ? -10.444 -11.985 -0.807 1.00 59.44 118 GLY A O 1
ATOM 914 N N . GLU A 1 119 ? -12.104 -13.315 -1.555 1.00 53.25 119 GLU A N 1
ATOM 915 C CA . GLU A 1 119 ? -11.222 -14.414 -1.966 1.00 53.25 119 GLU A CA 1
ATOM 916 C C . GLU A 1 119 ? -10.110 -13.864 -2.868 1.00 53.25 119 GLU A C 1
ATOM 918 O O . GLU A 1 119 ? -10.375 -13.309 -3.941 1.00 53.25 119 GLU A O 1
ATOM 923 N N . ALA A 1 120 ? -8.861 -13.984 -2.406 1.00 49.84 120 ALA A N 1
ATOM 924 C CA . ALA A 1 120 ? -7.684 -13.689 -3.205 1.00 49.84 120 ALA A CA 1
ATOM 925 C C . ALA A 1 120 ? -7.839 -14.447 -4.522 1.00 49.84 120 ALA A C 1
ATOM 927 O O . ALA A 1 120 ? -7.946 -15.670 -4.506 1.00 49.84 120 ALA A O 1
ATOM 928 N N . GLY A 1 121 ? -7.959 -13.702 -5.627 1.00 46.91 121 GLY A N 1
ATOM 929 C CA . GLY A 1 121 ? -8.509 -14.200 -6.881 1.00 46.91 121 GLY A CA 1
ATOM 930 C C . GLY A 1 121 ? -8.056 -15.618 -7.194 1.00 46.91 121 GLY A C 1
ATOM 931 O O . GLY A 1 121 ? -6.889 -15.827 -7.523 1.00 46.91 121 GLY A O 1
ATOM 932 N N . THR A 1 122 ? -8.993 -16.568 -7.100 1.00 40.81 122 THR A N 1
ATOM 933 C CA . THR A 1 122 ? -8.829 -17.924 -7.612 1.00 40.81 122 THR A CA 1
ATOM 934 C C . THR A 1 122 ? -8.292 -17.794 -9.026 1.00 40.81 122 THR A C 1
ATOM 936 O O . THR A 1 122 ? -8.984 -17.337 -9.944 1.00 40.81 122 THR A O 1
ATOM 939 N N . ALA A 1 123 ? -7.016 -18.138 -9.183 1.00 44.44 123 ALA A N 1
ATOM 940 C CA . ALA A 1 123 ? -6.412 -18.338 -10.474 1.00 44.44 123 ALA A CA 1
ATOM 941 C C . ALA A 1 123 ? -7.227 -19.447 -11.139 1.00 44.44 123 ALA A C 1
ATOM 943 O O . ALA A 1 123 ? -7.033 -20.625 -10.863 1.00 44.44 123 ALA A O 1
ATOM 944 N N . ARG A 1 124 ? -8.184 -19.067 -11.992 1.00 40.34 124 ARG A N 1
ATOM 945 C CA . ARG A 1 124 ? -8.718 -19.979 -12.995 1.00 40.34 124 ARG A CA 1
ATOM 946 C C . ARG A 1 124 ? -7.555 -20.305 -13.915 1.00 40.34 124 ARG A C 1
ATOM 948 O O . ARG A 1 124 ? -7.301 -19.599 -14.890 1.00 40.34 124 ARG A O 1
ATOM 955 N N . THR A 1 125 ? -6.818 -21.349 -13.562 1.00 39.31 125 THR A N 1
ATOM 956 C CA . THR A 1 125 ? -6.082 -22.159 -14.516 1.00 39.31 125 THR A CA 1
ATOM 957 C C . THR A 1 125 ? -7.130 -22.605 -15.522 1.00 39.31 125 THR A C 1
ATOM 959 O O . THR A 1 125 ? -7.979 -23.439 -15.226 1.00 39.31 125 THR A O 1
ATOM 962 N N . ALA A 1 126 ? -7.159 -21.948 -16.678 1.00 38.62 126 ALA A N 1
ATOM 963 C CA . ALA A 1 126 ? -7.844 -22.491 -17.830 1.00 38.62 126 ALA A CA 1
ATOM 9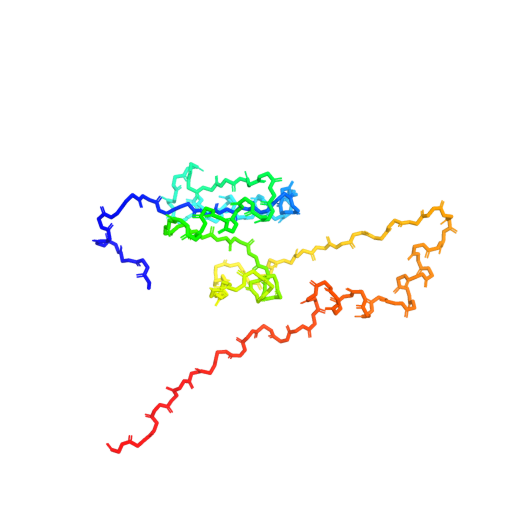64 C C . ALA A 1 126 ? -7.048 -23.732 -18.244 1.00 38.62 126 ALA A C 1
ATOM 966 O O . ALA A 1 126 ? -6.124 -23.647 -19.052 1.00 38.62 126 ALA A O 1
ATOM 967 N N . GLU A 1 127 ? -7.364 -24.872 -17.632 1.00 38.50 127 GLU A N 1
ATOM 968 C CA . GLU A 1 127 ? -7.168 -26.161 -18.276 1.00 38.50 127 GLU A CA 1
ATOM 969 C C . GLU A 1 127 ? -8.010 -26.117 -19.547 1.00 38.50 127 GLU A C 1
ATOM 971 O O . GLU A 1 127 ? -9.237 -26.185 -19.534 1.00 38.50 127 GLU A O 1
ATOM 976 N N . THR A 1 128 ? -7.328 -25.869 -20.660 1.00 40.59 128 THR A N 1
ATOM 977 C CA . THR A 1 128 ? -7.878 -26.158 -21.976 1.00 40.59 128 THR A CA 1
ATOM 978 C C . THR A 1 128 ? -7.796 -27.671 -22.134 1.00 40.59 128 THR A C 1
ATOM 980 O O . THR A 1 128 ? -6.799 -28.199 -22.617 1.00 40.59 128 THR A O 1
ATOM 983 N N . GLU A 1 129 ? -8.818 -28.363 -21.638 1.00 41.19 129 GLU A N 1
ATOM 984 C CA . GLU A 1 129 ? -9.257 -29.635 -22.208 1.00 41.19 129 GLU A CA 1
ATOM 985 C C . GLU A 1 129 ? -10.008 -29.364 -23.527 1.00 41.19 129 GLU A C 1
ATOM 987 O O . GLU A 1 129 ? -10.690 -28.344 -23.648 1.00 41.19 129 GLU A O 1
ATOM 992 N N . ASN A 1 130 ? -9.907 -30.329 -24.456 1.00 40.22 130 ASN A N 1
ATOM 993 C CA . ASN A 1 130 ? -10.405 -30.419 -25.847 1.00 40.22 130 ASN A CA 1
ATOM 994 C C . ASN A 1 130 ? -9.516 -29.766 -26.926 1.00 40.22 130 ASN A C 1
ATOM 996 O O . ASN A 1 130 ? -9.295 -28.560 -26.899 1.00 40.22 130 ASN A O 1
ATOM 1000 N N . VAL A 1 131 ? -9.008 -30.473 -27.949 1.00 45.28 131 VAL A N 1
ATOM 1001 C CA . VAL A 1 131 ? -9.343 -31.778 -28.577 1.00 45.28 131 VAL A CA 1
ATOM 1002 C C . VAL A 1 131 ? -8.058 -32.483 -29.010 1.00 45.28 131 VAL A C 1
ATOM 1004 O O . VAL A 1 131 ? -7.145 -31.766 -29.478 1.00 45.28 131 VAL A O 1
#

pLDDT: mean 83.89, std 16.8, range [38.5, 97.0]